Protein AF-A0AAN9VEW9-F1 (afdb_monomer_lite)

Sequence (52 aa):
MSEEELLRRAAEERATIVSRYKHGRENGAQIDPWEDPGFEIYHVTDRHGFIQ

pLDDT: mean 72.19, std 12.69, range [53.53, 92.75]

Foldseek 3Di:
DDPVVVVVVVVVVVVVVVVVCPCPPPDPPPQDLVNDPPNCPPPPQDPVRPDD

Secondary structure (DSSP, 8-state):
--HHHHHHHHHHHHHHHHHHHHT-S-TT----GGG-TT--TT----TT----

Organism: NCBI:txid2509291

Structure (mmCIF, N/CA/C/O backbone):
data_AF-A0AAN9VEW9-F1
#
_entry.id   AF-A0AAN9VEW9-F1
#
loop_
_atom_site.group_PDB
_atom_site.id
_atom_site.type_symbol
_atom_site.label_atom_id
_atom_site.label_alt_id
_atom_site.label_comp_id
_atom_site.label_asym_id
_atom_site.label_entity_id
_atom_site.label_seq_id
_atom_site.pdbx_PDB_ins_code
_atom_site.Cartn_x
_atom_site.Cartn_y
_atom_site.Cartn_z
_atom_site.occupancy
_atom_site.B_iso_or_equiv
_atom_site.auth_seq_id
_atom_site.auth_comp_id
_atom_site.auth_asym_id
_atom_site.auth_atom_id
_atom_site.pdbx_PDB_model_num
ATOM 1 N N . MET A 1 1 ? 11.450 -1.840 -29.298 1.00 60.03 1 MET A N 1
ATOM 2 C CA . MET A 1 1 ? 11.414 -2.501 -27.979 1.00 60.03 1 MET A CA 1
ATOM 3 C C . MET A 1 1 ? 11.399 -3.996 -28.230 1.00 60.03 1 MET A C 1
ATOM 5 O O . MET A 1 1 ? 10.444 -4.450 -28.846 1.00 60.03 1 MET A O 1
ATOM 9 N N . SER A 1 2 ? 12.464 -4.723 -27.887 1.00 91.12 2 SER A N 1
ATOM 10 C CA . SER A 1 2 ? 12.478 -6.188 -28.014 1.00 91.12 2 SER A CA 1
ATOM 11 C C . SER A 1 2 ? 11.683 -6.829 -26.872 1.00 91.12 2 SER A C 1
ATOM 13 O O . SER A 1 2 ? 11.490 -6.218 -25.819 1.00 91.12 2 SER A O 1
ATOM 15 N N . GLU A 1 3 ? 11.218 -8.057 -27.078 1.00 88.12 3 GLU A N 1
ATOM 16 C CA . GLU A 1 3 ? 10.476 -8.827 -26.074 1.00 88.12 3 GLU A CA 1
ATOM 17 C C . GLU A 1 3 ? 11.295 -9.051 -24.791 1.00 88.12 3 GLU A C 1
ATOM 19 O O . GLU A 1 3 ? 10.787 -8.869 -23.686 1.00 88.12 3 GLU A O 1
ATOM 24 N N . GLU A 1 4 ? 12.596 -9.321 -24.927 1.00 89.31 4 GLU A N 1
ATOM 25 C CA . GLU A 1 4 ? 13.526 -9.445 -23.796 1.00 89.31 4 GLU A CA 1
ATOM 26 C C . GLU A 1 4 ? 13.594 -8.172 -22.947 1.00 89.31 4 GLU A C 1
ATOM 28 O O . GLU A 1 4 ? 13.666 -8.229 -21.718 1.00 89.31 4 GLU A O 1
ATOM 33 N N . GLU A 1 5 ? 13.533 -7.002 -23.582 1.00 88.88 5 GLU A N 1
ATOM 34 C CA . GLU A 1 5 ? 13.606 -5.738 -22.863 1.00 88.88 5 GLU A CA 1
ATOM 35 C C . GLU A 1 5 ? 12.311 -5.422 -22.106 1.00 88.88 5 GLU A C 1
ATOM 37 O O . GLU A 1 5 ? 12.358 -4.852 -21.013 1.00 88.88 5 GLU A O 1
ATOM 42 N N . LEU A 1 6 ? 11.163 -5.849 -22.638 1.00 89.38 6 LEU A N 1
ATOM 43 C CA . LEU A 1 6 ? 9.884 -5.790 -21.929 1.00 89.38 6 LEU A CA 1
ATOM 44 C C . LEU A 1 6 ? 9.871 -6.743 -20.727 1.00 89.38 6 LEU A C 1
ATOM 46 O O . LEU A 1 6 ? 9.447 -6.351 -19.640 1.00 89.38 6 LEU A O 1
ATOM 50 N N . LEU A 1 7 ? 10.390 -7.964 -20.892 1.00 90.12 7 LEU A N 1
ATOM 51 C CA . LEU A 1 7 ? 10.488 -8.950 -19.813 1.00 90.12 7 LEU A CA 1
ATOM 52 C C . LEU A 1 7 ? 11.405 -8.477 -18.681 1.00 90.12 7 LEU A C 1
ATOM 54 O O . LEU A 1 7 ? 11.053 -8.636 -17.509 1.00 90.12 7 LEU A O 1
ATOM 58 N N . ARG A 1 8 ? 12.540 -7.853 -19.023 1.00 92.12 8 ARG A N 1
ATOM 59 C CA . ARG A 1 8 ? 13.471 -7.268 -18.050 1.00 92.12 8 ARG A CA 1
ATOM 60 C C . ARG A 1 8 ? 12.810 -6.159 -17.233 1.00 92.12 8 ARG A C 1
ATOM 62 O O . ARG A 1 8 ? 12.833 -6.224 -16.007 1.00 92.12 8 ARG A O 1
ATOM 69 N N . ARG A 1 9 ? 12.152 -5.199 -17.892 1.00 89.62 9 ARG A N 1
ATOM 70 C CA . ARG A 1 9 ? 11.432 -4.109 -17.205 1.00 89.62 9 ARG A CA 1
ATOM 71 C C . ARG A 1 9 ? 10.330 -4.643 -16.297 1.00 89.62 9 ARG A C 1
ATOM 73 O O . ARG A 1 9 ? 10.244 -4.262 -15.136 1.00 89.62 9 ARG A O 1
ATOM 80 N N . ALA A 1 10 ? 9.551 -5.604 -16.786 1.00 90.56 10 ALA A N 1
ATOM 81 C CA . ALA A 1 10 ? 8.490 -6.208 -15.994 1.00 90.56 10 ALA A CA 1
ATOM 82 C C . ALA A 1 10 ? 9.039 -6.972 -14.769 1.00 90.56 10 ALA A C 1
ATOM 84 O O . ALA A 1 10 ? 8.387 -7.026 -13.728 1.00 90.56 10 ALA A O 1
ATO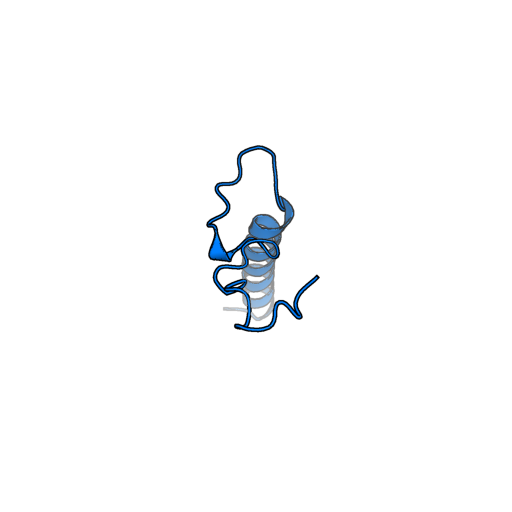M 85 N N . ALA A 1 11 ? 10.232 -7.569 -14.862 1.00 92.75 11 ALA A N 1
ATOM 86 C CA . ALA A 1 11 ? 10.887 -8.211 -13.723 1.00 92.75 11 ALA A CA 1
ATOM 87 C C . ALA A 1 11 ? 11.369 -7.192 -12.676 1.00 92.75 11 ALA A C 1
ATOM 89 O O . ALA A 1 11 ? 11.162 -7.416 -11.483 1.00 92.75 11 ALA A O 1
ATOM 90 N N . GLU A 1 12 ? 11.945 -6.069 -13.109 1.00 90.38 12 GLU A N 1
ATOM 91 C CA . GLU A 1 12 ? 12.376 -4.964 -12.237 1.00 90.38 12 GLU A CA 1
ATOM 92 C C . GLU A 1 12 ? 11.188 -4.316 -11.504 1.00 90.38 12 GLU A C 1
ATOM 94 O O . GLU A 1 12 ? 11.242 -4.074 -10.292 1.00 90.38 12 GLU A O 1
ATOM 99 N N . GLU A 1 13 ? 10.073 -4.111 -12.207 1.00 89.38 13 GLU A N 1
ATOM 100 C CA . GLU A 1 13 ? 8.832 -3.588 -11.631 1.00 89.38 13 GLU A CA 1
ATOM 101 C C . GLU A 1 13 ? 8.249 -4.549 -10.588 1.00 89.38 13 GLU A C 1
ATOM 103 O O . GLU A 1 13 ? 7.951 -4.145 -9.462 1.00 89.38 13 GLU A O 1
ATOM 108 N N . ARG A 1 14 ? 8.156 -5.847 -10.914 1.00 88.75 14 ARG A N 1
ATOM 109 C CA . ARG A 1 14 ? 7.681 -6.871 -9.969 1.00 88.75 14 ARG A CA 1
ATOM 110 C C . ARG A 1 14 ? 8.572 -6.974 -8.736 1.00 88.75 14 ARG A C 1
ATOM 112 O O . ARG A 1 14 ? 8.050 -7.055 -7.628 1.00 88.75 14 ARG A O 1
ATOM 119 N N . ALA A 1 15 ? 9.893 -6.947 -8.903 1.00 88.44 15 ALA A N 1
ATOM 120 C CA . ALA A 1 15 ? 10.831 -6.987 -7.784 1.00 88.44 15 ALA A CA 1
ATOM 121 C C . ALA A 1 15 ? 10.652 -5.779 -6.850 1.00 88.44 15 ALA A C 1
ATOM 123 O O . ALA A 1 15 ? 10.680 -5.940 -5.632 1.00 88.44 15 ALA A O 1
ATOM 124 N N . THR A 1 16 ? 10.399 -4.595 -7.414 1.00 83.88 16 THR A N 1
ATOM 125 C CA . THR A 1 16 ? 10.125 -3.363 -6.657 1.00 83.88 16 THR A CA 1
ATOM 126 C C . THR A 1 16 ? 8.800 -3.427 -5.899 1.00 83.88 16 THR A C 1
ATOM 128 O O . THR A 1 16 ? 8.709 -2.973 -4.762 1.00 83.88 16 THR A O 1
ATOM 131 N N . ILE A 1 17 ? 7.757 -3.996 -6.506 1.00 81.69 17 ILE A N 1
ATOM 132 C CA . ILE A 1 17 ? 6.463 -4.176 -5.839 1.00 81.69 17 ILE A CA 1
ATOM 133 C C . ILE A 1 17 ? 6.614 -5.161 -4.678 1.00 81.69 17 ILE A C 1
ATOM 135 O O . ILE A 1 17 ? 6.212 -4.859 -3.561 1.00 81.69 17 ILE A O 1
ATOM 139 N N . VAL A 1 18 ? 7.247 -6.312 -4.914 1.00 83.62 18 VAL A N 1
ATOM 140 C CA . VAL A 1 18 ? 7.432 -7.347 -3.888 1.00 83.62 18 VAL A CA 1
ATOM 141 C C . VAL A 1 18 ? 8.350 -6.869 -2.758 1.00 83.62 18 VAL A C 1
ATOM 143 O O . VAL A 1 18 ? 8.088 -7.183 -1.598 1.00 83.62 18 VAL A O 1
ATOM 146 N N . SER A 1 19 ? 9.390 -6.077 -3.048 1.00 80.62 19 SER A N 1
ATOM 147 C CA . SER A 1 19 ? 10.286 -5.554 -2.009 1.00 80.62 19 SER A CA 1
ATOM 148 C C . SER A 1 19 ? 9.571 -4.637 -1.015 1.00 80.62 19 SER A C 1
ATOM 150 O O . SER A 1 19 ? 9.889 -4.688 0.170 1.00 80.62 19 SER A O 1
ATOM 152 N N . ARG A 1 20 ? 8.552 -3.883 -1.453 1.00 73.94 20 ARG A N 1
ATOM 153 C CA . ARG A 1 20 ? 7.718 -3.051 -0.565 1.00 73.94 20 ARG A CA 1
ATOM 154 C C . ARG A 1 20 ? 6.954 -3.873 0.473 1.00 73.94 20 ARG A C 1
ATOM 156 O O . ARG A 1 20 ? 6.771 -3.404 1.586 1.00 73.94 20 ARG A O 1
ATOM 163 N N . TYR A 1 21 ? 6.562 -5.102 0.138 1.00 70.94 21 TYR A N 1
ATOM 164 C CA . TYR A 1 21 ? 5.858 -6.003 1.059 1.00 70.94 21 TYR A CA 1
ATOM 165 C C . TYR A 1 21 ? 6.795 -6.927 1.848 1.00 70.94 21 TYR A C 1
ATOM 167 O O . TYR A 1 21 ? 6.366 -7.557 2.812 1.00 70.94 21 TYR A O 1
ATOM 175 N N . LYS A 1 22 ? 8.079 -7.010 1.470 1.00 69.38 22 LYS A N 1
ATOM 176 C CA . LYS A 1 22 ? 9.064 -7.894 2.115 1.00 69.38 22 LYS A CA 1
ATOM 177 C C . LYS A 1 22 ? 9.287 -7.555 3.594 1.00 69.38 22 LYS A C 1
ATOM 179 O O . LYS A 1 22 ? 9.630 -8.445 4.366 1.00 69.38 22 LYS A O 1
ATOM 184 N N . HIS A 1 23 ? 9.084 -6.296 3.972 1.00 64.62 23 HIS A N 1
ATOM 185 C CA . HIS A 1 23 ? 9.377 -5.782 5.310 1.00 64.62 23 HIS A CA 1
ATOM 186 C C . HIS A 1 23 ? 8.249 -5.979 6.337 1.00 64.62 23 HIS A C 1
ATOM 188 O O . HIS A 1 23 ? 8.465 -5.728 7.516 1.00 64.62 23 HIS A O 1
ATOM 194 N N . GLY A 1 24 ? 7.080 -6.506 5.947 1.00 66.38 24 GLY A N 1
ATOM 195 C CA . GLY A 1 24 ? 5.999 -6.842 6.887 1.00 66.38 24 GLY A CA 1
ATOM 196 C C . GLY A 1 24 ? 5.691 -5.734 7.912 1.00 66.38 24 GLY A C 1
ATOM 197 O O . GLY A 1 24 ? 5.764 -4.547 7.602 1.00 66.38 24 GLY A O 1
ATOM 198 N N . ARG A 1 25 ? 5.366 -6.123 9.154 1.00 65.19 25 ARG A N 1
ATOM 199 C CA . ARG A 1 25 ? 5.266 -5.212 10.310 1.00 65.19 25 ARG A CA 1
ATOM 200 C C . ARG A 1 25 ? 6.642 -5.026 10.958 1.00 65.19 25 ARG A C 1
ATOM 202 O O . ARG A 1 25 ? 6.888 -5.521 12.055 1.00 65.19 25 ARG A O 1
ATOM 209 N N . GLU A 1 26 ? 7.571 -4.385 10.262 1.00 66.75 26 GLU A N 1
ATOM 210 C CA . GLU A 1 26 ? 8.843 -3.990 10.874 1.00 66.75 26 GLU A CA 1
ATOM 211 C C . GLU A 1 26 ? 8.608 -3.011 12.043 1.00 66.75 26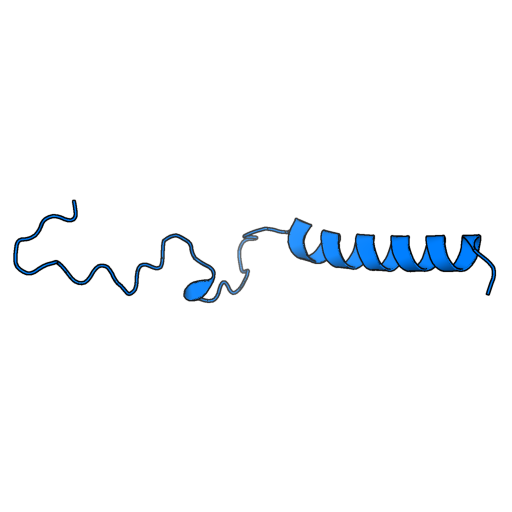 GLU A C 1
ATOM 213 O O . GLU A 1 26 ? 7.642 -2.245 12.048 1.00 66.75 26 GLU A O 1
ATOM 218 N N . ASN A 1 27 ? 9.479 -3.049 13.061 1.00 54.75 27 ASN A N 1
ATOM 219 C CA . ASN A 1 27 ? 9.385 -2.189 14.247 1.00 54.75 27 ASN A CA 1
ATOM 220 C C . ASN A 1 27 ? 9.459 -0.707 13.837 1.00 54.75 27 ASN A C 1
ATOM 222 O O . ASN A 1 27 ? 10.547 -0.185 13.602 1.00 54.75 27 ASN A O 1
ATOM 226 N N . GLY A 1 28 ? 8.305 -0.042 13.758 1.00 62.22 28 GLY A N 1
ATOM 227 C CA . GLY A 1 28 ? 8.184 1.360 13.344 1.00 62.22 28 GLY A CA 1
ATOM 228 C C . GLY A 1 28 ? 7.428 1.591 12.034 1.00 62.22 28 GLY A C 1
ATOM 229 O O . GLY A 1 28 ? 7.285 2.745 11.636 1.00 62.22 28 GLY A O 1
ATOM 230 N N . ALA A 1 29 ? 6.919 0.544 11.374 1.00 66.81 29 ALA A N 1
ATOM 231 C CA . ALA A 1 29 ? 5.962 0.719 10.288 1.00 66.81 29 ALA A CA 1
ATOM 232 C C . ALA A 1 29 ? 4.717 1.436 10.831 1.00 66.81 29 ALA A C 1
ATOM 234 O O . ALA A 1 29 ? 4.082 0.969 11.779 1.00 66.81 29 ALA A O 1
ATOM 235 N N . GLN A 1 30 ? 4.395 2.594 10.254 1.00 64.81 30 GLN A N 1
ATOM 236 C CA . GLN A 1 30 ? 3.134 3.269 10.515 1.00 64.81 30 GLN A CA 1
ATOM 237 C C . GLN A 1 30 ? 2.038 2.426 9.868 1.00 64.81 30 GLN A C 1
ATOM 239 O O . GLN A 1 30 ? 1.839 2.486 8.662 1.00 64.81 30 GLN A O 1
ATOM 244 N N . ILE A 1 31 ? 1.413 1.580 10.679 1.00 69.31 31 ILE A N 1
ATOM 245 C CA . ILE A 1 31 ? 0.259 0.778 10.294 1.00 69.31 31 ILE A CA 1
ATOM 246 C C . ILE A 1 31 ? -0.943 1.660 10.570 1.00 69.31 31 ILE A C 1
ATOM 248 O O . ILE A 1 31 ? -1.176 2.048 11.722 1.00 69.31 31 ILE A O 1
ATOM 252 N N . ASP A 1 32 ? -1.678 2.016 9.526 1.00 71.12 32 ASP A N 1
ATOM 253 C CA . ASP A 1 32 ? -2.937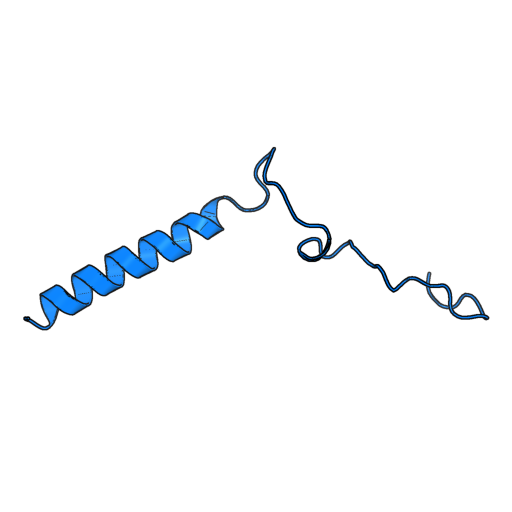 2.698 9.747 1.00 71.12 32 ASP A CA 1
ATOM 254 C C . ASP A 1 32 ? -3.905 1.739 10.452 1.00 71.12 32 ASP A C 1
ATOM 256 O O . ASP A 1 32 ? -3.883 0.535 10.199 1.00 71.12 32 ASP A O 1
ATOM 260 N N . PRO A 1 33 ? -4.802 2.233 11.317 1.00 68.19 33 PRO A N 1
ATOM 261 C CA . PRO A 1 33 ? -5.689 1.360 12.074 1.00 68.19 33 PRO A CA 1
ATOM 262 C C . PRO A 1 33 ? -6.485 0.376 11.198 1.00 68.19 33 PRO A C 1
ATOM 264 O O . PRO A 1 33 ? -6.635 -0.776 11.565 1.00 68.19 33 PRO A O 1
ATOM 267 N N . TRP A 1 34 ? -6.912 0.766 9.992 1.00 68.56 34 TRP A N 1
ATOM 268 C CA . TRP A 1 34 ? -7.632 -0.120 9.060 1.00 68.56 34 TRP A CA 1
ATOM 269 C C . TRP A 1 34 ? -6.772 -1.244 8.443 1.00 68.56 34 TRP A C 1
ATOM 271 O O . TRP A 1 34 ? -7.325 -2.195 7.893 1.00 68.56 34 TRP A O 1
ATOM 281 N N . GLU A 1 35 ? -5.442 -1.150 8.523 1.00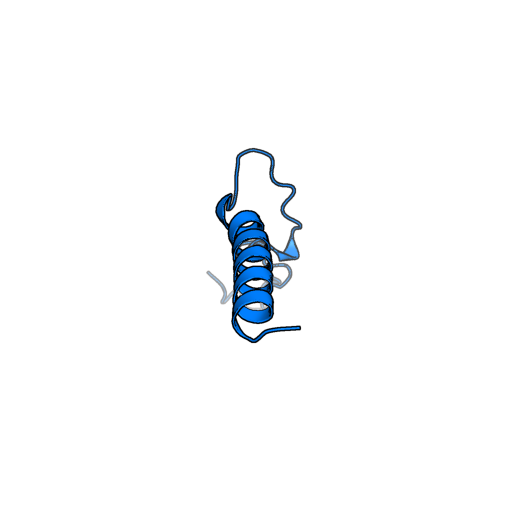 65.62 35 GLU A N 1
ATOM 282 C CA . GLU A 1 35 ? -4.489 -2.190 8.106 1.00 65.62 35 GLU A CA 1
ATOM 283 C C . GLU A 1 35 ? -4.233 -3.222 9.216 1.00 65.62 35 GLU A C 1
ATOM 285 O O . GLU A 1 35 ? -3.533 -4.220 9.002 1.00 65.62 35 GLU A O 1
ATOM 290 N N . ASP A 1 36 ? -4.782 -2.999 10.415 1.00 69.62 36 ASP A N 1
ATOM 291 C CA . ASP A 1 36 ? -4.694 -3.945 11.513 1.00 69.62 36 ASP A CA 1
ATOM 292 C C . ASP A 1 36 ? -5.898 -4.903 11.516 1.00 69.62 36 ASP A C 1
ATOM 294 O O . ASP A 1 36 ? -7.023 -4.465 11.751 1.00 69.62 36 ASP A O 1
ATOM 298 N N . PRO A 1 37 ? -5.699 -6.225 11.321 1.00 66.81 37 PRO A N 1
ATOM 299 C CA . PRO A 1 37 ? -6.767 -7.212 11.452 1.00 66.81 37 PRO A CA 1
ATOM 300 C C . PRO A 1 37 ? -7.397 -7.242 12.849 1.00 66.81 37 PRO A C 1
ATOM 302 O O . PRO A 1 37 ? -8.479 -7.793 12.997 1.00 66.81 37 PRO A O 1
ATOM 305 N N . GLY A 1 38 ? -6.727 -6.686 13.867 1.00 66.50 38 GLY A N 1
ATOM 306 C CA . GLY A 1 38 ? -7.288 -6.5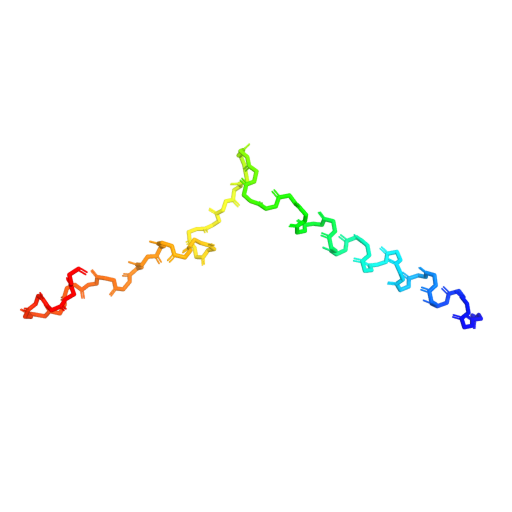02 15.206 1.00 66.50 38 GLY A CA 1
ATOM 307 C C . GLY A 1 38 ? -8.077 -5.201 15.396 1.00 66.50 38 GLY A C 1
ATOM 308 O O . GLY A 1 38 ? -8.637 -4.988 16.472 1.00 66.50 38 GLY A O 1
ATOM 309 N N . PHE A 1 39 ? -8.122 -4.309 14.399 1.00 65.69 39 PHE A N 1
ATOM 310 C CA . PHE A 1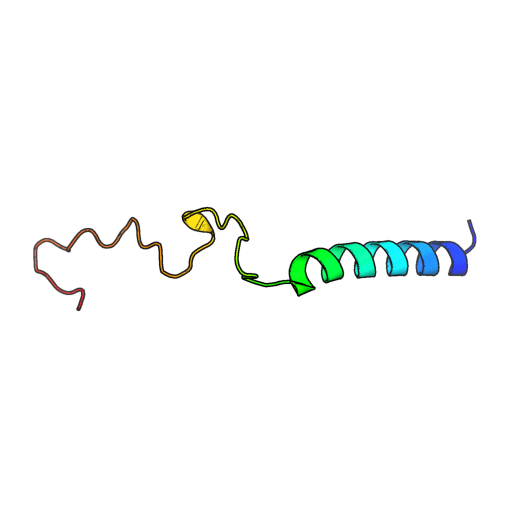 39 ? -8.846 -3.041 14.491 1.00 65.69 39 PHE A CA 1
ATOM 311 C C . PHE A 1 39 ? -10.324 -3.228 14.179 1.00 65.69 39 PHE A C 1
ATOM 313 O O . PHE A 1 39 ? -10.845 -2.945 13.100 1.00 65.69 39 PHE A O 1
ATOM 320 N N . GLU A 1 40 ? -11.019 -3.713 15.189 1.00 67.50 40 GLU A N 1
ATOM 321 C CA . GLU A 1 40 ? -12.435 -4.002 15.114 1.00 67.50 40 GLU A CA 1
ATOM 322 C C . GLU A 1 40 ? -13.248 -2.775 15.545 1.00 67.50 40 GLU A C 1
ATOM 324 O O . GLU A 1 40 ? -13.707 -2.669 16.682 1.00 67.50 40 GLU A O 1
ATOM 329 N N . ILE A 1 41 ? -13.445 -1.822 14.623 1.00 65.00 41 ILE A N 1
ATOM 330 C CA . ILE A 1 41 ? -14.317 -0.645 14.849 1.00 65.00 41 ILE A CA 1
ATOM 331 C C . ILE A 1 41 ? -15.762 -1.080 15.171 1.00 65.00 41 ILE A C 1
ATOM 333 O O . ILE A 1 41 ? -16.506 -0.357 15.830 1.00 65.00 41 ILE A O 1
ATOM 337 N N . TYR A 1 42 ? -16.161 -2.271 14.715 1.00 56.22 42 TYR A N 1
ATOM 338 C CA . TYR A 1 42 ? -17.532 -2.777 14.788 1.00 56.22 42 TYR A CA 1
ATOM 339 C C . TYR A 1 42 ? -17.786 -3.804 15.896 1.00 56.22 42 TYR A C 1
ATOM 341 O O . TYR A 1 42 ? -18.875 -4.375 15.927 1.00 56.22 42 TYR A O 1
ATOM 349 N N . HIS A 1 43 ? -16.888 -3.969 16.873 1.00 57.56 43 HIS A N 1
ATOM 350 C CA . HIS A 1 43 ? -17.237 -4.622 18.144 1.00 57.56 43 HIS A CA 1
ATOM 351 C C . HIS A 1 43 ? -18.109 -3.709 19.022 1.00 57.56 43 HIS A C 1
ATOM 353 O O . HIS A 1 43 ? -17.863 -3.494 20.208 1.00 57.56 43 HIS A O 1
ATOM 359 N N . VAL A 1 44 ? -19.151 -3.132 18.429 1.00 58.50 44 VAL A N 1
ATOM 360 C CA . VAL A 1 44 ? -20.250 -2.553 19.182 1.00 58.50 44 VAL A CA 1
ATOM 361 C C . VAL A 1 44 ? -21.086 -3.741 19.609 1.00 58.50 44 VAL A C 1
ATOM 363 O O . VAL A 1 44 ? -21.743 -4.381 18.792 1.00 58.50 44 VAL A O 1
ATOM 366 N N . THR A 1 45 ? -20.975 -4.064 20.890 1.00 53.53 45 THR A N 1
ATOM 367 C CA . THR A 1 45 ? -21.766 -5.060 21.601 1.00 53.53 45 THR A CA 1
ATOM 368 C C . THR A 1 45 ? -23.190 -5.083 21.055 1.00 53.53 45 THR A C 1
ATOM 370 O O . THR A 1 45 ? -23.914 -4.089 21.160 1.00 53.53 45 THR A O 1
ATOM 373 N N . ASP A 1 46 ? -23.608 -6.212 20.472 1.00 56.28 46 ASP A N 1
ATOM 374 C CA . ASP A 1 46 ? -25.033 -6.431 20.243 1.00 56.28 46 ASP A CA 1
ATOM 375 C C . ASP A 1 46 ? -25.754 -6.248 21.587 1.00 56.28 46 ASP A C 1
ATOM 377 O O . ASP A 1 46 ? -25.192 -6.559 22.643 1.00 56.28 46 ASP A O 1
ATOM 381 N N . ARG A 1 47 ? -26.989 -5.734 21.571 1.00 59.25 47 ARG A N 1
ATOM 382 C CA . ARG A 1 47 ? -27.775 -5.409 22.781 1.00 59.25 47 ARG A CA 1
ATOM 383 C C . ARG A 1 47 ? -27.832 -6.572 23.791 1.00 59.25 47 ARG A C 1
ATOM 385 O O . ARG A 1 47 ? -28.106 -6.337 24.967 1.00 59.25 47 ARG A O 1
ATOM 392 N N . HIS A 1 48 ? -27.571 -7.799 23.342 1.00 68.31 48 HIS A N 1
ATOM 393 C CA . HIS A 1 48 ? -27.590 -9.023 24.129 1.00 68.31 48 HIS A CA 1
ATOM 394 C C . HIS A 1 48 ? -26.209 -9.644 24.441 1.00 68.31 48 HIS A C 1
ATOM 396 O O . HIS A 1 48 ? -26.164 -10.701 25.063 1.00 68.31 48 HIS A O 1
ATOM 402 N N . GLY A 1 49 ? -25.090 -9.003 24.081 1.00 58.31 49 GLY A N 1
ATOM 403 C CA . GLY A 1 49 ? -23.750 -9.403 24.539 1.00 58.31 49 GLY A CA 1
ATOM 404 C C . GLY A 1 49 ? -23.211 -10.718 23.961 1.00 58.31 49 GLY A C 1
ATOM 405 O O . GLY A 1 49 ? -22.486 -11.426 24.649 1.00 58.31 49 GLY A O 1
ATOM 406 N N . PHE A 1 50 ? -23.560 -11.066 22.719 1.00 57.06 50 PHE A N 1
ATOM 407 C CA . PHE A 1 50 ? -23.212 -12.364 22.116 1.00 57.06 50 PHE A CA 1
ATOM 408 C C . PHE A 1 50 ? -21.844 -12.448 21.414 1.00 57.06 50 PHE A C 1
ATOM 410 O O . PHE A 1 50 ? -21.541 -13.490 20.836 1.00 57.06 50 PHE A O 1
ATOM 417 N N . ILE A 1 51 ? -21.013 -11.403 21.448 1.00 56.28 51 ILE A N 1
ATOM 418 C CA . ILE A 1 51 ? -19.627 -11.491 20.963 1.00 56.28 51 ILE A CA 1
ATOM 419 C C . ILE A 1 51 ? -18.726 -11.630 22.192 1.00 56.28 51 ILE A C 1
ATOM 421 O O . ILE A 1 51 ? -18.669 -10.716 23.017 1.00 56.28 51 ILE A O 1
ATOM 425 N N . GLN A 1 52 ? -18.123 -12.813 22.333 1.00 54.19 52 GLN A N 1
ATOM 426 C CA . GLN A 1 52 ? -17.143 -13.170 23.361 1.00 54.19 52 GLN A CA 1
ATOM 427 C C . GLN A 1 52 ? -15.727 -12.915 22.854 1.00 54.19 52 GLN A C 1
ATOM 429 O O . GLN A 1 52 ? -15.483 -13.222 21.666 1.00 54.19 52 GLN A O 1
#

Radius of gyration: 20.77 Å; chains: 1; bounding box: 41×16×53 Å